Protein AF-A0A377PQY7-F1 (afdb_monomer)

Structure (mmCIF, N/CA/C/O backbone):
data_AF-A0A377PQY7-F1
#
_entry.id   AF-A0A377PQY7-F1
#
loop_
_atom_site.group_PDB
_atom_site.id
_atom_site.type_symbol
_atom_site.label_atom_id
_atom_site.label_alt_id
_atom_site.label_comp_id
_atom_site.label_asym_id
_atom_site.label_entity_id
_atom_site.label_seq_id
_atom_site.pdbx_PDB_ins_code
_atom_site.Cartn_x
_atom_site.Cartn_y
_atom_site.Cartn_z
_atom_site.occupancy
_atom_site.B_iso_or_equiv
_atom_site.auth_seq_id
_atom_site.auth_comp_id
_atom_site.auth_asym_id
_atom_site.auth_atom_id
_atom_site.pdbx_PDB_model_num
ATOM 1 N N . MET A 1 1 ? -10.465 12.042 -0.777 1.00 84.75 1 MET A N 1
ATOM 2 C CA . MET A 1 1 ? -11.017 11.404 0.434 1.00 84.75 1 MET A CA 1
ATOM 3 C C . MET A 1 1 ? -9.992 11.564 1.532 1.00 84.75 1 MET A C 1
ATOM 5 O O . MET A 1 1 ? -8.809 11.532 1.206 1.00 84.75 1 MET A O 1
ATOM 9 N N . GLY A 1 2 ? -10.443 11.742 2.769 1.00 92.31 2 GLY A N 1
ATOM 10 C CA . GLY A 1 2 ? -9.597 11.732 3.960 1.00 92.31 2 GLY A CA 1
ATOM 11 C C . GLY A 1 2 ? -9.591 10.350 4.607 1.00 92.31 2 GLY A C 1
ATOM 12 O O . GLY A 1 2 ? -10.295 9.449 4.139 1.00 92.31 2 GLY A O 1
ATOM 13 N N . ALA A 1 3 ? -8.798 10.180 5.663 1.00 96.44 3 ALA A N 1
ATOM 14 C CA . ALA A 1 3 ? -8.733 8.959 6.463 1.00 96.44 3 ALA A CA 1
ATOM 15 C C . ALA A 1 3 ? -8.461 9.298 7.930 1.00 96.44 3 ALA A C 1
ATOM 17 O O . ALA A 1 3 ? -7.674 10.202 8.208 1.00 96.44 3 ALA A O 1
ATOM 18 N N . GLU A 1 4 ? -9.081 8.564 8.849 1.00 96.69 4 GLU A N 1
ATOM 19 C CA . GLU A 1 4 ? -8.830 8.719 10.291 1.00 96.69 4 GLU A CA 1
ATOM 20 C C . GLU A 1 4 ? -7.625 7.892 10.755 1.00 96.69 4 GLU A C 1
ATOM 22 O O . GLU A 1 4 ? -6.978 8.215 11.752 1.00 96.69 4 GLU A O 1
ATOM 27 N N . GLN A 1 5 ? -7.292 6.821 10.027 1.00 97.25 5 GLN A N 1
ATOM 28 C CA . GLN A 1 5 ? -6.205 5.921 10.392 1.00 97.25 5 GLN A CA 1
ATOM 29 C C . GLN A 1 5 ? -5.196 5.772 9.257 1.00 97.25 5 GLN A C 1
ATOM 31 O O . GLN A 1 5 ? -5.543 5.430 8.128 1.00 97.25 5 GLN A O 1
ATOM 36 N N . PHE A 1 6 ? -3.920 5.972 9.588 1.00 97.44 6 PHE A N 1
ATOM 37 C CA . PHE A 1 6 ? -2.799 5.778 8.675 1.00 97.44 6 PHE A CA 1
ATOM 38 C C . PHE A 1 6 ? -1.776 4.824 9.288 1.00 97.44 6 PHE A C 1
ATOM 40 O O . PHE A 1 6 ? -1.190 5.108 10.332 1.00 97.44 6 PHE A O 1
ATOM 47 N N . THR A 1 7 ? -1.510 3.713 8.605 1.00 97.44 7 THR A N 1
ATOM 48 C CA . THR A 1 7 ? -0.469 2.752 8.987 1.00 97.44 7 THR A CA 1
ATOM 49 C C . THR A 1 7 ? 0.679 2.818 7.986 1.00 97.44 7 THR A C 1
ATOM 51 O O . THR A 1 7 ? 0.520 2.464 6.818 1.00 97.44 7 THR A O 1
ATOM 54 N N . PHE A 1 8 ? 1.862 3.250 8.426 1.00 97.69 8 PHE A N 1
ATOM 55 C CA . PHE A 1 8 ? 3.073 3.166 7.607 1.00 97.69 8 PHE A CA 1
ATOM 56 C C . PHE A 1 8 ? 3.507 1.702 7.450 1.00 97.69 8 PHE A C 1
ATOM 58 O O . PHE A 1 8 ? 3.709 1.013 8.448 1.00 97.69 8 PHE A O 1
ATOM 65 N N . LEU A 1 9 ? 3.672 1.240 6.207 1.00 96.81 9 LEU A N 1
ATOM 66 C CA . LEU A 1 9 ? 4.031 -0.151 5.908 1.00 96.81 9 LEU A CA 1
ATOM 67 C C . LEU A 1 9 ? 5.511 -0.310 5.582 1.00 96.81 9 LEU A C 1
ATOM 69 O O . LEU A 1 9 ? 6.184 -1.174 6.136 1.00 96.81 9 LEU A O 1
ATOM 73 N N . HIS A 1 10 ? 6.024 0.494 4.650 1.00 96.50 10 HIS A N 1
ATOM 74 C CA . HIS A 1 10 ? 7.405 0.360 4.201 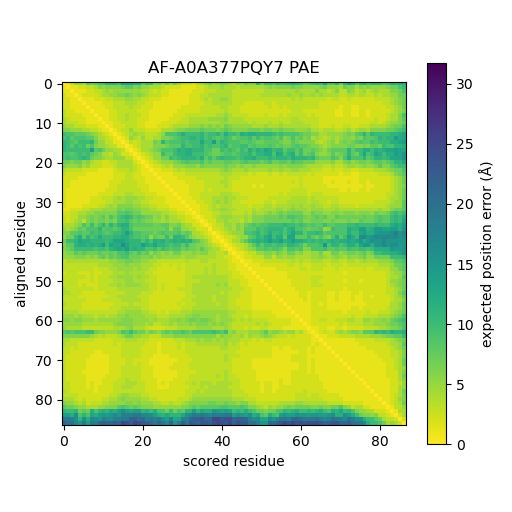1.00 96.50 10 HIS A CA 1
ATOM 75 C C . HIS A 1 10 ? 7.907 1.615 3.492 1.00 96.50 10 HIS A C 1
ATOM 77 O O . HIS A 1 10 ? 7.143 2.424 2.968 1.00 96.50 10 HIS A O 1
ATOM 83 N N . LYS A 1 11 ? 9.233 1.730 3.418 1.00 95.56 11 LYS A N 1
ATOM 84 C CA . LYS A 1 11 ? 9.945 2.667 2.548 1.00 95.56 11 LYS A CA 1
ATOM 85 C C . LYS A 1 11 ? 10.676 1.910 1.445 1.00 95.56 11 LYS A C 1
ATOM 87 O O . LYS A 1 11 ? 11.497 1.052 1.757 1.00 95.56 11 LYS A O 1
ATOM 92 N N . LEU A 1 12 ? 10.386 2.211 0.186 1.00 92.06 12 LEU A N 1
ATOM 93 C CA . LEU A 1 12 ? 11.013 1.589 -0.979 1.00 92.06 12 LEU A CA 1
ATOM 94 C C . LEU A 1 12 ? 11.969 2.563 -1.668 1.00 92.06 12 LEU A C 1
ATOM 96 O O . LEU A 1 12 ? 11.740 3.773 -1.685 1.00 92.06 12 LEU A O 1
ATOM 100 N N . THR A 1 13 ? 13.026 2.025 -2.265 1.00 90.38 13 THR A N 1
ATOM 101 C CA . THR A 1 13 ? 13.879 2.729 -3.226 1.00 90.38 13 THR A CA 1
ATOM 102 C C . THR A 1 13 ? 13.664 2.126 -4.607 1.00 90.38 13 THR A C 1
ATOM 104 O O . THR A 1 13 ? 13.437 0.925 -4.740 1.00 90.38 13 THR A O 1
ATOM 107 N N . MET A 1 14 ? 13.722 2.958 -5.644 1.00 85.94 14 MET A N 1
ATOM 108 C CA . MET A 1 14 ? 13.523 2.517 -7.023 1.00 85.94 14 MET A CA 1
ATOM 109 C C . MET A 1 14 ? 14.819 2.702 -7.798 1.00 85.94 14 MET A C 1
ATOM 111 O O . MET A 1 14 ? 15.330 3.815 -7.845 1.00 85.94 14 MET A O 1
ATOM 115 N N . ALA A 1 15 ? 15.345 1.617 -8.376 1.00 84.81 15 ALA A N 1
ATOM 116 C CA . ALA A 1 15 ? 16.610 1.610 -9.117 1.00 84.81 15 ALA A CA 1
ATOM 117 C C . ALA A 1 15 ? 17.707 2.430 -8.393 1.00 84.81 15 ALA A C 1
ATOM 119 O O . ALA A 1 15 ? 18.121 3.482 -8.882 1.00 84.81 15 ALA A O 1
ATOM 120 N N . PRO A 1 16 ? 18.173 1.970 -7.212 1.00 80.00 16 PRO A N 1
ATOM 121 C CA . PRO A 1 16 ? 19.016 2.758 -6.303 1.00 80.00 16 PRO A CA 1
ATOM 122 C C . PRO A 1 16 ? 20.362 3.175 -6.909 1.00 80.00 16 PRO A C 1
ATOM 124 O O . PRO A 1 16 ? 20.983 4.123 -6.441 1.00 80.00 16 PRO A O 1
ATOM 127 N N . SER A 1 17 ? 20.806 2.488 -7.963 1.00 86.94 17 SER A N 1
ATOM 128 C CA . SER A 1 17 ? 21.987 2.857 -8.749 1.00 86.94 17 SER A CA 1
ATOM 129 C C . SER A 1 17 ? 21.789 4.111 -9.613 1.00 86.94 17 SER A C 1
ATOM 131 O O . SER A 1 17 ? 22.772 4.669 -10.085 1.00 86.94 17 SER A O 1
ATOM 133 N N . TYR A 1 18 ? 20.544 4.548 -9.825 1.00 83.69 18 TYR A N 1
ATOM 134 C CA . TYR A 1 18 ? 20.178 5.664 -10.704 1.00 83.69 18 TYR A CA 1
ATOM 135 C C . TYR A 1 18 ? 19.384 6.758 -9.984 1.00 83.69 18 TYR A C 1
ATOM 137 O O . TYR A 1 18 ? 19.539 7.933 -10.309 1.00 83.69 18 TYR A O 1
ATOM 145 N N . PHE A 1 19 ? 18.557 6.401 -8.997 1.00 84.56 19 PHE A N 1
ATOM 146 C CA . PHE A 1 19 ? 17.719 7.356 -8.276 1.00 84.56 19 PHE A CA 1
ATOM 147 C C . PHE A 1 19 ? 17.936 7.277 -6.765 1.00 84.56 19 PHE A C 1
ATOM 149 O O . PHE A 1 19 ? 17.963 6.203 -6.168 1.00 84.56 19 PHE A O 1
ATOM 156 N N . SER A 1 20 ? 18.007 8.444 -6.125 1.00 85.25 20 SER A N 1
ATOM 157 C CA . SER A 1 20 ? 18.021 8.585 -4.663 1.00 85.25 20 SER A CA 1
ATOM 158 C C . SER A 1 20 ? 16.616 8.698 -4.055 1.00 85.25 20 SER A C 1
ATOM 160 O O . SER A 1 20 ? 16.476 8.793 -2.832 1.00 85.25 20 SER A O 1
ATOM 162 N N . SER A 1 21 ? 15.577 8.692 -4.899 1.00 86.81 21 SER A N 1
ATOM 163 C CA . SER A 1 21 ? 14.189 8.844 -4.468 1.00 86.81 21 SER A CA 1
ATOM 164 C C . SER A 1 21 ? 13.740 7.674 -3.594 1.00 86.81 21 SER A C 1
ATOM 166 O O . SER A 1 21 ? 14.092 6.511 -3.815 1.00 86.81 21 SER A O 1
ATOM 168 N N . ARG A 1 22 ? 12.941 8.011 -2.582 1.00 90.19 22 ARG A N 1
ATOM 169 C CA . ARG A 1 22 ? 12.340 7.078 -1.633 1.00 90.19 22 ARG A CA 1
ATOM 170 C C . ARG A 1 22 ? 10.833 7.240 -1.694 1.00 90.19 22 ARG A C 1
ATOM 172 O O . ARG A 1 22 ? 10.331 8.357 -1.625 1.00 90.19 22 ARG A O 1
ATOM 179 N N . MET A 1 23 ? 10.128 6.123 -1.757 1.00 93.81 23 MET A N 1
ATOM 180 C CA . MET A 1 23 ? 8.677 6.080 -1.685 1.00 93.81 23 MET A CA 1
ATOM 181 C C . MET A 1 23 ? 8.244 5.510 -0.342 1.00 93.81 23 MET A C 1
ATOM 183 O O . MET A 1 23 ? 8.782 4.497 0.097 1.00 93.81 23 MET A O 1
ATOM 187 N N . ASN A 1 24 ? 7.261 6.138 0.294 1.00 96.25 24 ASN A N 1
ATOM 188 C CA . ASN A 1 24 ? 6.609 5.591 1.478 1.00 96.25 24 ASN A CA 1
ATOM 189 C C . ASN A 1 24 ? 5.302 4.920 1.056 1.00 96.25 24 ASN A C 1
ATOM 191 O O . ASN A 1 24 ? 4.531 5.506 0.301 1.00 96.25 24 ASN A O 1
ATOM 195 N N . ILE A 1 25 ? 5.057 3.718 1.562 1.00 96.94 25 ILE A N 1
ATOM 196 C CA . ILE A 1 25 ? 3.783 3.016 1.427 1.00 96.94 25 ILE A CA 1
ATOM 197 C C . ILE A 1 25 ? 3.033 3.174 2.746 1.00 96.94 25 ILE A C 1
ATOM 199 O O . ILE A 1 25 ? 3.559 2.830 3.809 1.00 96.94 25 ILE A O 1
ATOM 203 N N . VAL A 1 26 ? 1.811 3.694 2.665 1.00 97.50 26 VAL A N 1
ATOM 204 C CA . VAL A 1 26 ? 0.917 3.921 3.802 1.00 97.50 26 VAL A CA 1
ATOM 205 C C . VAL A 1 26 ? -0.438 3.299 3.477 1.00 97.50 26 VAL A C 1
ATOM 207 O O . VAL A 1 26 ? -0.964 3.512 2.387 1.00 97.50 26 VAL A O 1
ATOM 210 N N . LEU A 1 27 ? -0.993 2.533 4.413 1.00 97.38 27 LEU A N 1
ATOM 211 C CA . LEU A 1 27 ? -2.376 2.069 4.374 1.00 97.38 27 LEU A CA 1
ATOM 212 C C . LEU A 1 27 ? -3.261 3.109 5.064 1.00 97.38 27 LEU A C 1
ATOM 214 O O . LEU A 1 27 ? -2.989 3.474 6.206 1.00 97.38 27 LEU A O 1
ATOM 218 N N . ALA A 1 28 ? -4.294 3.571 4.368 1.00 97.44 28 ALA A N 1
ATOM 219 C CA . ALA A 1 28 ? -5.291 4.495 4.893 1.00 97.44 28 ALA A CA 1
ATOM 220 C C . ALA A 1 28 ? -6.613 3.750 5.133 1.00 97.44 28 ALA A C 1
ATOM 222 O O . ALA A 1 28 ? -7.100 3.054 4.239 1.00 97.44 28 ALA A O 1
ATOM 223 N N . GLU A 1 29 ? -7.181 3.891 6.326 1.00 96.69 29 GLU A N 1
ATOM 224 C CA . GLU A 1 29 ? -8.399 3.209 6.781 1.00 96.69 29 GLU A CA 1
ATOM 225 C C . GLU A 1 29 ? -9.363 4.229 7.406 1.00 96.69 29 GLU A C 1
ATOM 227 O O . GLU A 1 29 ? -8.979 5.366 7.685 1.00 96.69 29 GLU A O 1
ATOM 232 N N . ASP A 1 30 ? -10.627 3.837 7.593 1.00 96.06 30 ASP A N 1
ATOM 233 C CA . ASP A 1 30 ? -11.694 4.722 8.084 1.00 96.06 30 ASP A CA 1
ATOM 234 C C . ASP A 1 30 ? -11.811 6.006 7.249 1.00 96.06 30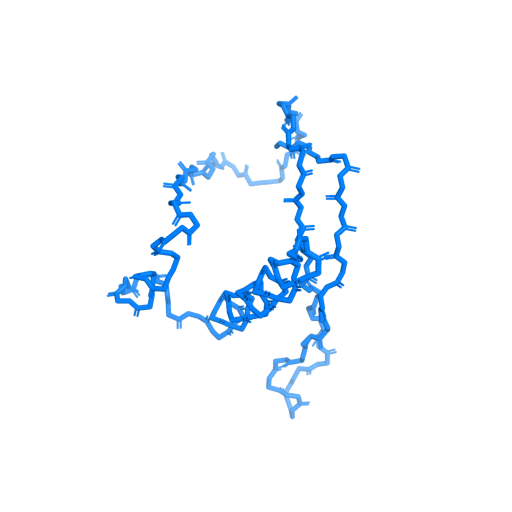 ASP A C 1
ATOM 236 O O . ASP A 1 30 ? -11.684 7.136 7.725 1.00 96.06 30 ASP A O 1
ATOM 240 N N . LEU A 1 31 ? -12.000 5.802 5.942 1.00 95.62 31 LEU A N 1
ATOM 241 C CA . LEU A 1 31 ? -12.021 6.882 4.966 1.00 95.62 31 LEU A CA 1
ATOM 242 C C . LEU A 1 31 ? -13.314 7.698 5.050 1.00 95.62 31 LEU A C 1
ATOM 244 O O . LEU A 1 31 ? -14.410 7.135 5.087 1.00 95.62 31 LEU A O 1
ATOM 248 N N . PHE A 1 32 ? -13.195 9.020 4.943 1.00 94.38 32 PHE A N 1
ATOM 249 C CA . PHE A 1 32 ? -14.333 9.939 4.888 1.00 94.38 32 PHE A CA 1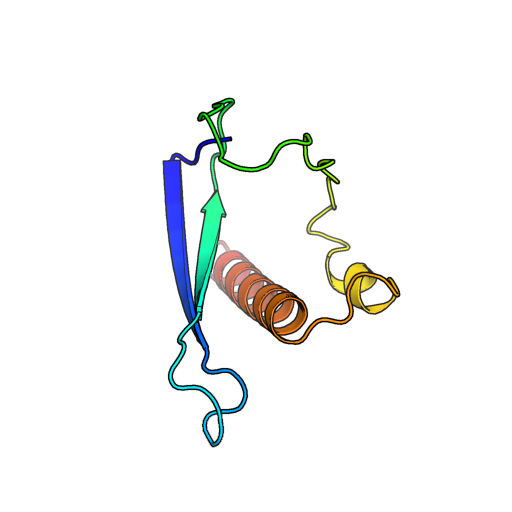
ATOM 250 C C . PHE A 1 32 ? -14.323 10.806 3.616 1.00 94.38 32 PHE A C 1
ATOM 252 O O . PHE A 1 32 ? -13.274 11.006 2.983 1.00 94.38 32 PHE A O 1
ATOM 259 N N . PRO A 1 33 ? -15.494 11.310 3.176 1.00 92.44 33 PRO A N 1
ATOM 260 C CA . PRO A 1 33 ? -15.569 12.214 2.039 1.00 92.44 33 PRO A CA 1
ATOM 261 C C . PRO A 1 33 ? -14.823 13.511 2.342 1.00 92.44 33 PRO A C 1
ATOM 263 O O . PRO A 1 33 ? -15.190 14.272 3.227 1.00 92.44 33 PRO A O 1
ATOM 266 N N . GLU A 1 34 ? -13.785 13.769 1.564 1.00 90.50 34 GLU A N 1
ATOM 267 C CA . GLU A 1 34 ? -13.008 14.999 1.621 1.00 90.50 34 GLU A CA 1
ATOM 268 C C . GLU A 1 34 ? -12.417 15.224 0.236 1.00 90.50 34 GLU A C 1
ATOM 270 O O . GLU A 1 34 ? -11.961 14.272 -0.415 1.00 90.50 34 GLU A O 1
ATOM 275 N N . ARG A 1 35 ? -12.438 16.468 -0.230 1.00 85.12 35 ARG A N 1
ATOM 276 C CA . ARG A 1 35 ? -11.819 16.865 -1.489 1.00 85.12 35 ARG A CA 1
ATOM 277 C C . ARG A 1 35 ? -10.946 18.075 -1.220 1.00 85.12 35 ARG A C 1
ATOM 279 O O . ARG A 1 35 ? -11.449 19.108 -0.795 1.00 85.12 35 ARG A O 1
ATOM 286 N N . LEU A 1 36 ? -9.661 17.917 -1.495 1.00 87.62 36 LEU A N 1
ATOM 287 C CA . LEU A 1 36 ? -8.703 19.009 -1.516 1.00 87.62 36 LEU A CA 1
ATOM 288 C C . LEU A 1 36 ? -8.492 19.442 -2.966 1.00 87.62 36 LEU A C 1
ATOM 290 O O . LEU A 1 36 ? -8.703 18.654 -3.896 1.00 87.62 36 LEU A O 1
ATOM 294 N N . GLU A 1 37 ? -8.127 20.704 -3.148 1.00 88.44 37 GLU A N 1
ATOM 295 C CA . GLU A 1 37 ? -7.684 21.210 -4.441 1.00 88.44 37 GLU A CA 1
ATOM 296 C C . GLU A 1 37 ? -6.358 20.526 -4.791 1.00 88.44 37 GLU A C 1
ATOM 298 O O . GLU A 1 37 ? -5.433 20.498 -3.979 1.00 88.44 37 GLU A O 1
ATOM 303 N N . GLY A 1 38 ? -6.318 19.883 -5.955 1.00 85.00 38 GLY A N 1
ATOM 304 C CA . GLY A 1 38 ? -5.122 19.244 -6.489 1.00 85.00 38 GLY A CA 1
ATOM 305 C C . GLY A 1 38 ? -4.668 19.970 -7.746 1.00 85.00 38 GLY A C 1
ATOM 306 O O . GLY A 1 38 ? -5.475 20.623 -8.403 1.00 85.00 38 GLY A O 1
ATOM 307 N N . ASP A 1 39 ? -3.393 19.815 -8.086 1.00 88.19 39 ASP A N 1
ATOM 308 C CA . ASP A 1 39 ? -2.792 20.458 -9.261 1.00 88.19 39 ASP A CA 1
ATOM 309 C C . ASP A 1 39 ? -3.180 19.777 -10.588 1.00 88.19 39 ASP A C 1
ATOM 311 O O . ASP A 1 39 ? -2.952 20.328 -11.665 1.00 88.19 39 ASP A O 1
ATOM 315 N N . GLU A 1 40 ? -3.754 18.570 -10.524 1.00 85.56 40 GLU A N 1
ATOM 316 C CA . GLU A 1 40 ? -4.149 17.807 -11.708 1.00 85.56 40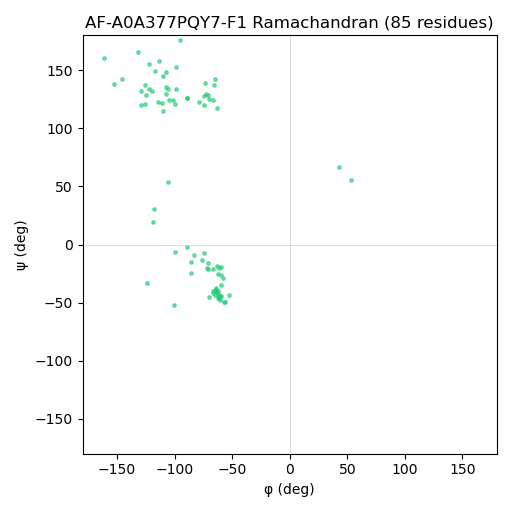 GLU A CA 1
ATOM 317 C C . GLU A 1 40 ? -5.365 18.448 -12.404 1.00 85.56 40 GLU A C 1
ATOM 319 O O . GLU A 1 40 ? -6.395 18.688 -11.762 1.00 85.56 40 GLU A O 1
ATOM 324 N N . PRO A 1 41 ? -5.294 18.689 -13.727 1.00 82.06 41 PRO A N 1
ATOM 325 C CA . PRO A 1 41 ? -6.363 19.343 -14.479 1.00 82.06 41 PRO A CA 1
ATOM 326 C C . PRO A 1 41 ? -7.609 18.457 -14.647 1.00 82.06 41 PRO A C 1
ATOM 328 O O . PRO A 1 41 ? -8.702 18.970 -14.894 1.00 82.06 41 PRO A O 1
ATOM 331 N N . GLU A 1 42 ? -7.462 17.135 -14.510 1.00 83.69 42 GLU A N 1
ATOM 332 C CA . GLU A 1 42 ? -8.525 16.148 -14.706 1.00 83.69 42 GLU A CA 1
ATOM 333 C C . GLU A 1 42 ? -8.842 15.372 -13.418 1.00 83.69 42 GLU A C 1
ATOM 335 O O . GLU A 1 42 ? -7.985 15.131 -12.568 1.00 83.69 42 GLU A O 1
ATOM 340 N N . GLN A 1 43 ? -10.101 14.946 -13.266 1.00 81.19 43 GLN A N 1
ATOM 341 C CA . GLN A 1 43 ? -10.501 14.095 -12.143 1.00 81.19 43 GLN A CA 1
ATOM 342 C C . GLN A 1 43 ? -10.091 12.646 -12.397 1.00 81.19 43 GLN A C 1
ATOM 344 O O . GLN A 1 43 ? -10.537 12.023 -13.359 1.00 81.19 43 GLN A O 1
ATOM 349 N N . MET A 1 44 ? -9.300 12.088 -11.485 1.00 83.31 44 MET A N 1
ATOM 350 C CA . MET A 1 44 ? -8.848 10.705 -11.577 1.00 83.31 44 MET A CA 1
ATOM 351 C C . MET A 1 44 ? -9.994 9.732 -11.228 1.00 83.31 44 MET A C 1
ATOM 353 O O . MET A 1 44 ? -10.624 9.891 -10.174 1.00 83.31 44 MET A O 1
ATOM 357 N N . PRO A 1 45 ? -10.303 8.734 -12.079 1.00 87.69 45 PRO A N 1
ATOM 358 C CA . PRO A 1 45 ? -11.381 7.788 -11.818 1.00 87.69 45 PRO A CA 1
ATOM 359 C C . PRO A 1 45 ? -11.061 6.912 -10.602 1.00 87.69 45 PRO A C 1
ATOM 361 O O . PRO A 1 45 ? -9.948 6.416 -10.442 1.00 87.69 45 PRO A O 1
ATOM 364 N N . VAL A 1 46 ? -12.063 6.693 -9.747 1.00 88.69 46 VAL A N 1
ATOM 365 C CA . VAL A 1 46 ? -11.936 5.840 -8.559 1.00 88.69 46 VAL A CA 1
ATOM 366 C C . VAL A 1 46 ? -12.520 4.464 -8.852 1.00 88.69 46 VAL A C 1
ATOM 368 O O . VAL A 1 46 ? -13.714 4.336 -9.123 1.00 88.69 46 VAL A O 1
ATOM 371 N N . VAL A 1 47 ? -11.695 3.425 -8.725 1.00 92.38 47 VAL A N 1
ATOM 372 C CA . VAL A 1 47 ? -12.114 2.023 -8.842 1.00 92.38 47 VAL A CA 1
ATOM 373 C C . VAL A 1 47 ? -12.157 1.395 -7.453 1.00 92.38 47 VAL A C 1
ATOM 375 O O . VAL A 1 47 ? -11.172 1.415 -6.716 1.00 92.38 47 VAL A O 1
ATOM 378 N N . ARG A 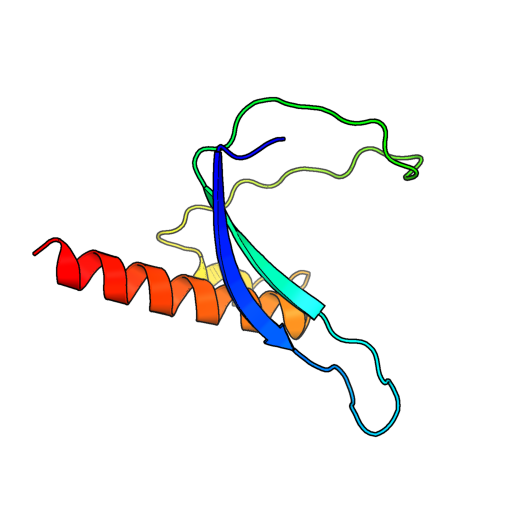1 48 ? -13.308 0.831 -7.073 1.00 94.12 48 ARG A N 1
ATOM 379 C CA . ARG A 1 48 ? -13.441 0.058 -5.830 1.00 94.12 48 ARG A CA 1
ATOM 380 C C . ARG A 1 48 ? -13.105 -1.402 -6.102 1.00 94.12 48 ARG A C 1
ATOM 382 O O . ARG A 1 48 ? -13.741 -2.020 -6.951 1.00 94.12 48 ARG A O 1
ATOM 389 N N . TRP A 1 49 ? -12.172 -1.957 -5.334 1.00 96.06 49 TRP A N 1
ATOM 390 C CA . TRP A 1 49 ? -11.776 -3.359 -5.442 1.00 96.06 49 TRP A CA 1
ATOM 391 C C . TRP A 1 49 ? -12.024 -4.113 -4.128 1.00 96.06 49 TRP A C 1
ATOM 393 O O . TRP A 1 49 ? -11.652 -3.615 -3.063 1.00 96.06 49 TRP A O 1
ATOM 403 N N . PRO A 1 50 ? -12.653 -5.299 -4.152 1.00 96.50 50 PRO A N 1
ATOM 404 C CA . PRO A 1 50 ? -12.896 -6.064 -2.935 1.00 96.50 50 PRO A CA 1
ATOM 405 C C . PRO A 1 50 ? -11.605 -6.685 -2.388 1.00 96.50 50 PRO A C 1
ATOM 407 O O . PRO A 1 50 ? -10.902 -7.405 -3.094 1.00 96.50 50 PRO A O 1
ATOM 410 N N . ILE A 1 51 ? -11.351 -6.479 -1.092 1.00 95.62 51 ILE A N 1
ATOM 411 C CA . ILE A 1 51 ? -10.178 -7.001 -0.361 1.00 95.62 51 ILE A CA 1
ATOM 412 C C . ILE A 1 51 ? -10.033 -8.519 -0.533 1.00 95.62 51 ILE A C 1
ATOM 414 O O . ILE A 1 51 ? -8.943 -9.004 -0.818 1.00 95.62 51 ILE A O 1
ATOM 418 N N . ALA A 1 52 ? -11.139 -9.267 -0.448 1.00 96.44 52 ALA A N 1
ATOM 419 C CA . ALA A 1 52 ? -11.146 -10.725 -0.606 1.00 96.44 52 ALA A CA 1
ATOM 420 C C . ALA A 1 52 ? -10.637 -11.211 -1.978 1.00 96.44 52 ALA A C 1
ATOM 422 O O . ALA A 1 52 ? -10.247 -12.366 -2.106 1.00 96.44 52 ALA A O 1
ATOM 423 N N . ARG A 1 53 ? -10.627 -10.338 -2.993 1.00 97.31 53 ARG A N 1
ATOM 424 C CA . ARG A 1 53 ? -10.142 -10.628 -4.348 1.00 97.31 53 ARG A CA 1
ATOM 425 C C . ARG A 1 53 ? -8.968 -9.739 -4.746 1.00 97.31 53 ARG A C 1
ATOM 427 O O . ARG A 1 53 ? -8.691 -9.575 -5.926 1.00 97.31 53 ARG A O 1
ATOM 434 N N . MET A 1 54 ? -8.273 -9.123 -3.789 1.00 96.94 54 MET A N 1
ATOM 435 C CA . MET A 1 54 ? -7.213 -8.154 -4.100 1.00 96.94 54 MET A CA 1
ATOM 436 C C . MET A 1 54 ? -6.096 -8.738 -4.972 1.00 96.94 54 MET A C 1
ATOM 438 O O . MET A 1 54 ? -5.498 -8.015 -5.757 1.00 96.94 54 MET A O 1
ATOM 442 N N . MET A 1 55 ? -5.842 -10.046 -4.874 1.00 97.38 55 MET A N 1
ATOM 443 C CA . MET A 1 55 ? -4.790 -10.701 -5.651 1.00 97.38 55 MET A CA 1
ATOM 444 C C . MET A 1 55 ? -5.124 -10.831 -7.140 1.00 97.38 55 MET A C 1
ATOM 446 O O . MET A 1 55 ? -4.197 -10.932 -7.935 1.00 97.38 55 MET A O 1
ATOM 450 N N . GLU A 1 56 ? -6.404 -10.750 -7.521 1.00 97.50 56 GLU A N 1
ATOM 451 C CA . GLU A 1 56 ? -6.834 -10.711 -8.930 1.00 97.50 56 GLU A CA 1
ATOM 452 C C . GLU A 1 56 ? -6.307 -9.456 -9.653 1.00 97.50 56 GLU A C 1
ATOM 454 O O . GLU A 1 56 ? -6.207 -9.456 -10.874 1.00 97.50 56 GLU A O 1
ATOM 459 N N . LEU A 1 57 ? -5.890 -8.407 -8.924 1.00 96.94 57 LEU A N 1
ATOM 460 C CA . LEU A 1 57 ? -5.228 -7.242 -9.525 1.00 96.94 57 LEU A CA 1
ATOM 461 C C . LEU A 1 57 ? -3.933 -7.617 -10.258 1.00 96.94 57 LEU A C 1
ATOM 463 O O . LEU A 1 57 ? -3.555 -6.923 -11.187 1.00 96.94 57 LEU A O 1
ATOM 467 N N . LEU A 1 58 ? -3.253 -8.708 -9.889 1.00 96.81 58 LEU A N 1
ATOM 468 C CA . LEU A 1 58 ? -2.038 -9.138 -10.595 1.00 96.81 58 LEU A CA 1
ATOM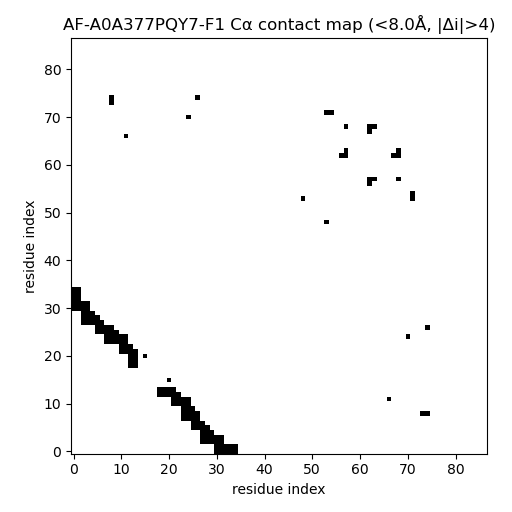 469 C C . LEU A 1 58 ? -2.305 -9.592 -12.038 1.00 96.81 58 LEU A C 1
ATOM 471 O O . LEU A 1 58 ? -1.381 -9.598 -12.855 1.00 96.81 58 LEU A O 1
ATOM 475 N N . ASP A 1 59 ? -3.549 -9.958 -12.347 1.00 95.88 59 ASP A N 1
ATOM 476 C CA . ASP A 1 59 ? -3.964 -10.368 -13.687 1.00 95.88 59 ASP A CA 1
ATOM 477 C C . ASP A 1 59 ? -4.355 -9.164 -14.564 1.00 95.88 59 ASP A C 1
ATOM 479 O O . ASP A 1 59 ? -4.406 -9.283 -15.792 1.00 95.88 59 ASP A O 1
ATOM 483 N N . ASP A 1 60 ? -4.577 -7.992 -13.958 1.00 94.94 60 ASP A N 1
ATOM 484 C CA . ASP A 1 60 ? -4.912 -6.759 -14.663 1.00 94.94 60 ASP A CA 1
ATOM 485 C C . ASP A 1 60 ? -3.663 -6.187 -15.369 1.00 94.94 60 ASP A C 1
ATOM 487 O O . ASP A 1 60 ? -2.648 -5.893 -14.723 1.00 94.94 60 ASP A O 1
ATOM 491 N N . PRO A 1 61 ? -3.684 -6.026 -16.707 1.00 91.00 61 PRO A N 1
ATOM 492 C CA . PRO A 1 61 ? -2.547 -5.494 -17.444 1.00 91.00 61 PRO A CA 1
ATOM 493 C C . PRO A 1 61 ? -2.165 -4.059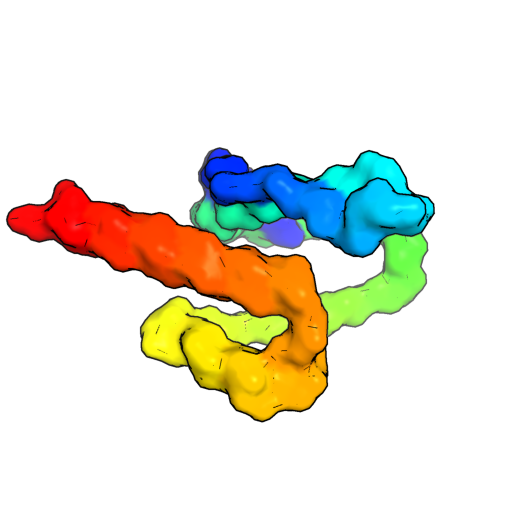 -17.068 1.00 91.00 61 PRO A C 1
ATOM 495 O O . PRO A 1 61 ? -0.988 -3.716 -17.211 1.00 91.00 61 PRO A O 1
ATOM 498 N N . ASP A 1 62 ? -3.104 -3.266 -16.556 1.00 92.19 62 ASP A N 1
ATOM 499 C CA . ASP A 1 62 ? -2.866 -1.891 -16.116 1.00 92.19 62 ASP A CA 1
ATOM 500 C C . ASP A 1 62 ? -2.291 -1.837 -14.684 1.00 92.19 62 ASP A C 1
ATOM 502 O O . ASP A 1 62 ? -1.785 -0.804 -14.241 1.00 92.19 62 ASP A O 1
ATOM 506 N N . PHE A 1 63 ? -2.257 -2.970 -13.972 1.00 93.00 63 PHE A N 1
ATOM 507 C CA . PHE A 1 63 ? -1.703 -3.116 -12.622 1.00 93.00 63 PHE A CA 1
ATOM 508 C C . PHE A 1 63 ? -0.342 -3.845 -12.631 1.00 93.00 63 PHE A C 1
ATOM 510 O O . PHE A 1 63 ? -0.110 -4.836 -11.943 1.00 93.00 63 PHE A O 1
ATOM 517 N N . ARG A 1 64 ? 0.618 -3.357 -13.427 1.00 84.75 64 ARG A N 1
ATOM 518 C CA . ARG A 1 64 ? 1.935 -4.016 -13.621 1.00 84.75 64 ARG A CA 1
ATOM 519 C C . ARG A 1 64 ? 3.136 -3.199 -13.165 1.00 84.75 64 ARG A C 1
ATOM 521 O O . ARG A 1 64 ? 4.233 -3.307 -13.709 1.00 84.75 64 ARG A O 1
ATOM 528 N N . GLU A 1 65 ? 2.939 -2.371 -12.153 1.00 91.94 65 GLU A N 1
ATOM 529 C CA . GLU A 1 65 ? 3.973 -1.479 -11.645 1.00 91.94 65 GLU A CA 1
ATOM 530 C C . GLU A 1 65 ? 4.525 -1.986 -10.298 1.00 91.94 65 GLU A C 1
ATOM 532 O O . GLU A 1 65 ? 3.776 -2.382 -9.404 1.00 91.94 65 GLU A O 1
ATOM 537 N N . ALA A 1 66 ? 5.856 -2.001 -10.153 1.00 92.31 66 ALA A N 1
ATOM 538 C CA . ALA A 1 66 ? 6.548 -2.640 -9.033 1.00 92.31 66 ALA A CA 1
ATOM 539 C C . ALA A 1 66 ? 6.155 -2.079 -7.655 1.00 92.31 66 ALA A C 1
ATOM 541 O O . ALA A 1 66 ? 6.087 -2.837 -6.684 1.00 92.31 66 ALA A O 1
ATOM 542 N N . ARG A 1 67 ? 5.882 -0.774 -7.547 1.00 94.00 67 ARG A N 1
ATOM 543 C CA . ARG A 1 67 ? 5.452 -0.127 -6.300 1.00 94.00 67 ARG A CA 1
ATOM 544 C C . ARG A 1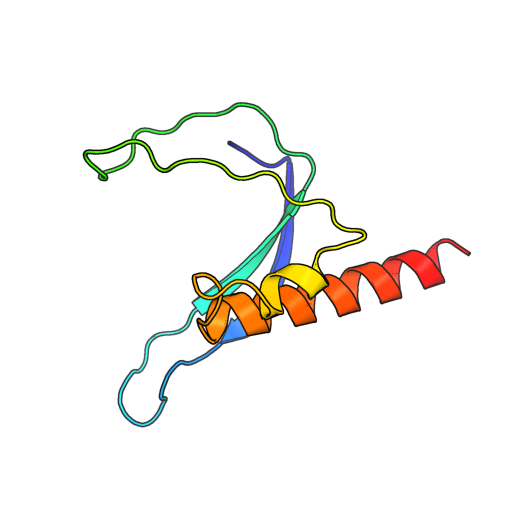 67 ? 4.033 -0.568 -5.943 1.00 94.00 67 ARG A C 1
ATOM 546 O O . ARG A 1 67 ? 3.810 -0.952 -4.796 1.00 94.00 67 ARG A O 1
ATOM 553 N N . SER A 1 68 ? 3.117 -0.596 -6.914 1.00 95.25 68 SER A N 1
ATOM 554 C CA . SER A 1 68 ? 1.740 -1.085 -6.722 1.00 95.25 68 SER A CA 1
ATOM 555 C C . SER A 1 68 ? 1.704 -2.557 -6.305 1.00 95.25 68 SER A C 1
ATOM 557 O O . SER A 1 68 ? 1.036 -2.909 -5.332 1.00 95.25 68 SER A O 1
ATOM 559 N N . VAL A 1 69 ? 2.490 -3.412 -6.968 1.00 96.44 69 VAL A N 1
ATOM 560 C CA . VAL A 1 69 ? 2.623 -4.832 -6.605 1.00 96.44 69 VAL A CA 1
ATOM 561 C C . VAL A 1 69 ? 3.205 -4.982 -5.197 1.00 96.44 69 VAL A C 1
ATOM 563 O O . VAL A 1 69 ? 2.661 -5.722 -4.381 1.00 96.44 69 VAL A O 1
ATOM 566 N N . SER A 1 70 ? 4.265 -4.239 -4.866 1.00 96.62 70 SER A N 1
ATOM 567 C CA . SER A 1 70 ? 4.859 -4.275 -3.521 1.00 96.62 70 SER A CA 1
ATOM 568 C C . SER A 1 70 ? 3.850 -3.871 -2.443 1.00 96.62 70 SER A C 1
ATOM 570 O O . SER A 1 70 ? 3.745 -4.541 -1.417 1.00 96.62 70 SER A O 1
ATOM 572 N N . ALA A 1 71 ? 3.076 -2.806 -2.678 1.00 97.38 71 ALA A N 1
ATOM 573 C CA . ALA A 1 71 ? 2.039 -2.355 -1.755 1.00 97.38 71 ALA A CA 1
ATOM 574 C C . ALA A 1 71 ? 0.944 -3.413 -1.554 1.00 97.38 71 ALA A C 1
ATOM 576 O O . ALA A 1 71 ? 0.559 -3.669 -0.414 1.00 97.38 71 ALA A O 1
ATOM 577 N N . LEU A 1 72 ? 0.496 -4.069 -2.631 1.00 97.75 72 LEU A N 1
ATOM 578 C CA . LEU A 1 72 ? -0.516 -5.127 -2.573 1.00 97.75 72 LEU A CA 1
ATOM 579 C C . LEU A 1 72 ? -0.088 -6.270 -1.641 1.00 97.75 72 LEU A C 1
ATOM 581 O O . LEU A 1 72 ? -0.840 -6.662 -0.749 1.00 97.75 72 LEU A O 1
ATOM 585 N N . PHE A 1 73 ? 1.139 -6.770 -1.807 1.00 97.75 73 PHE A N 1
ATOM 586 C CA . PHE A 1 73 ? 1.661 -7.846 -0.963 1.00 97.75 73 PHE A CA 1
ATOM 587 C C . PHE A 1 73 ? 1.863 -7.402 0.493 1.00 97.75 73 PHE A C 1
ATOM 589 O O . PHE A 1 73 ? 1.489 -8.141 1.399 1.00 97.75 73 PHE A O 1
ATOM 596 N N . LEU A 1 74 ? 2.386 -6.195 0.739 1.00 97.88 74 LEU A N 1
ATOM 597 C CA . LEU A 1 74 ? 2.563 -5.669 2.102 1.00 97.88 74 LEU A CA 1
ATOM 598 C C . LEU A 1 74 ? 1.230 -5.546 2.853 1.00 97.88 74 LEU A C 1
ATOM 600 O O . LEU A 1 74 ? 1.137 -5.936 4.017 1.00 97.88 74 LEU A O 1
ATOM 604 N N . VAL A 1 75 ? 0.191 -5.032 2.187 1.00 97.81 75 VAL A N 1
ATOM 605 C CA . VAL A 1 75 ? -1.154 -4.926 2.770 1.00 97.81 75 VAL A CA 1
ATOM 606 C C . VAL A 1 75 ? -1.731 -6.312 3.044 1.00 97.81 75 VAL A C 1
ATOM 608 O O . VAL A 1 75 ? -2.277 -6.532 4.123 1.00 97.81 75 VAL A O 1
ATOM 611 N N . ARG A 1 76 ? -1.578 -7.268 2.118 1.00 97.44 76 ARG A N 1
ATOM 612 C CA . ARG A 1 76 ? -2.051 -8.644 2.316 1.00 97.44 76 ARG A CA 1
ATOM 613 C C . ARG A 1 76 ? -1.461 -9.276 3.576 1.00 97.44 76 ARG A C 1
ATOM 615 O O . ARG A 1 76 ? -2.213 -9.824 4.379 1.00 97.44 76 ARG A O 1
ATOM 622 N N . GLU A 1 77 ? -0.143 -9.190 3.755 1.00 97.38 77 GLU A N 1
ATOM 623 C CA . GLU A 1 77 ? 0.532 -9.761 4.929 1.00 97.38 77 GLU A CA 1
ATOM 624 C C . GLU A 1 77 ? 0.065 -9.093 6.229 1.00 97.38 77 GLU A C 1
ATOM 626 O O . GLU A 1 77 ? -0.214 -9.781 7.213 1.00 97.38 77 GLU A O 1
ATOM 631 N N . LEU A 1 78 ? -0.106 -7.765 6.231 1.00 96.88 78 LEU A N 1
ATOM 632 C CA . LEU A 1 78 ? -0.639 -7.048 7.391 1.00 96.88 78 LEU A CA 1
ATOM 633 C C . LEU A 1 78 ? -2.051 -7.526 7.756 1.00 96.88 78 LEU A C 1
ATOM 635 O O . LEU A 1 78 ? -2.335 -7.780 8.927 1.00 96.88 78 LEU A O 1
ATOM 639 N N . LEU A 1 79 ? -2.943 -7.637 6.770 1.00 95.56 79 LEU A N 1
ATOM 640 C CA . LEU A 1 79 ? -4.323 -8.064 6.998 1.00 95.56 79 LEU A CA 1
ATOM 641 C C . LEU A 1 79 ? -4.391 -9.513 7.495 1.00 95.56 79 LEU A C 1
ATOM 643 O O . LEU A 1 79 ? -5.169 -9.805 8.402 1.00 95.56 79 LEU A O 1
ATOM 647 N N . ALA A 1 80 ? -3.545 -10.398 6.962 1.00 95.44 80 ALA A N 1
ATOM 648 C CA . ALA A 1 80 ? -3.429 -11.770 7.444 1.00 95.44 80 ALA A CA 1
ATOM 649 C C . ALA A 1 80 ? -2.971 -11.817 8.912 1.00 95.44 80 ALA A C 1
ATOM 651 O O . ALA A 1 80 ? -3.590 -12.500 9.727 1.00 95.44 80 ALA A O 1
ATOM 652 N N . ALA A 1 81 ? -1.949 -11.038 9.280 1.00 95.19 81 ALA A N 1
ATOM 653 C CA . ALA A 1 81 ? -1.470 -10.958 10.660 1.00 95.19 81 ALA A CA 1
ATOM 654 C C . ALA A 1 81 ? -2.541 -10.417 11.626 1.00 95.19 81 ALA A C 1
ATOM 656 O O . ALA A 1 81 ? -2.704 -10.933 12.732 1.00 95.19 81 ALA A O 1
ATOM 657 N N . ARG A 1 82 ? -3.314 -9.406 11.203 1.00 93.81 82 ARG A N 1
ATOM 658 C CA . ARG A 1 82 ? -4.434 -8.866 11.992 1.00 93.81 82 ARG A CA 1
ATOM 659 C C . ARG A 1 82 ? -5.545 -9.899 12.195 1.00 93.81 82 ARG A C 1
ATOM 661 O O . ARG A 1 82 ? -6.079 -9.974 13.293 1.00 93.81 82 ARG A O 1
ATOM 668 N N . ALA A 1 83 ? -5.867 -10.709 11.186 1.00 89.06 83 ALA A N 1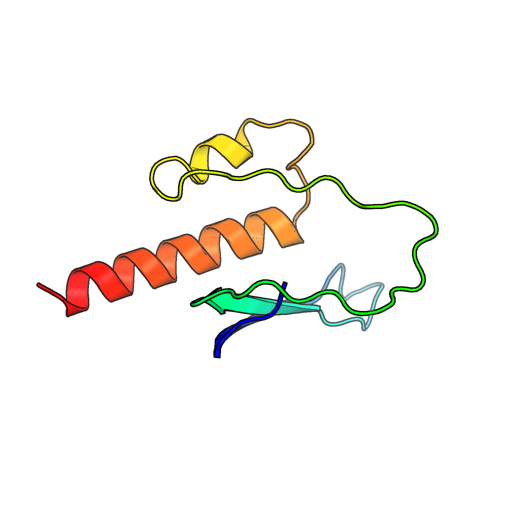
ATOM 669 C CA . ALA A 1 83 ? -6.896 -11.745 11.300 1.00 89.06 83 ALA A CA 1
ATOM 670 C C . ALA A 1 83 ? -6.532 -12.831 12.330 1.00 89.06 83 ALA A C 1
ATOM 672 O O . ALA A 1 83 ? -7.398 -13.285 13.077 1.00 89.06 83 ALA A O 1
ATOM 673 N N . VAL A 1 84 ? -5.249 -13.202 12.411 1.00 84.25 84 VAL A N 1
ATOM 674 C CA . VAL A 1 84 ? -4.750 -14.166 13.408 1.00 84.25 84 VAL A CA 1
ATOM 675 C C . VAL A 1 84 ? -4.857 -13.610 14.829 1.00 84.25 84 VAL A C 1
ATOM 677 O O . VAL A 1 84 ? -5.261 -14.333 15.727 1.00 84.25 84 VAL A O 1
ATOM 680 N N . ASN A 1 85 ? -4.560 -12.326 15.036 1.00 73.25 85 ASN A N 1
ATOM 681 C CA . ASN A 1 85 ? -4.595 -11.696 16.364 1.00 73.25 85 ASN A CA 1
ATOM 682 C C . ASN A 1 85 ? -6.010 -11.414 16.903 1.00 73.25 85 ASN A C 1
ATOM 684 O O . ASN A 1 85 ? -6.149 -10.964 18.039 1.00 73.25 85 ASN A O 1
ATOM 688 N N . VAL A 1 86 ? -7.045 -11.615 16.084 1.00 64.62 86 VAL A N 1
ATOM 689 C CA . VAL A 1 86 ? -8.458 -11.437 16.465 1.00 64.62 86 VAL A CA 1
ATOM 690 C C . VAL A 1 86 ? -9.126 -12.787 16.793 1.00 64.62 86 VAL A C 1
ATOM 692 O O . VAL A 1 86 ? -10.261 -12.802 17.265 1.00 64.62 86 VAL A O 1
ATOM 695 N N . SER A 1 87 ? -8.424 -13.908 16.573 1.00 52.34 87 SER A N 1
ATOM 696 C CA . SER A 1 87 ? -8.869 -15.277 16.892 1.00 52.34 87 SER A CA 1
ATOM 697 C C . SER A 1 87 ? -8.319 -15.751 18.235 1.00 52.34 87 SER A C 1
ATOM 699 O O . SER A 1 87 ? -9.048 -16.500 18.922 1.00 52.34 87 SER A O 1
#

Radius of gyration: 15.29 Å; Cα contacts (8 Å, |Δi|>4): 74; chains: 1; bounding box: 38×36×34 Å

pLDDT: mean 91.58, std 7.49, range [52.34, 97.88]

Solvent-accessible surface area (backbone atoms only — not comparable to full-atom values): 5753 Å² total; per-residue (Å²): 96,45,58,81,40,76,46,82,74,50,77,47,68,55,65,70,95,82,34,90,58,72,46,78,43,66,50,73,39,72,68,42,95,43,85,78,94,66,93,66,94,66,85,80,84,85,83,90,76,60,73,96,53,53,73,58,45,70,74,38,82,89,54,76,46,72,67,62,52,50,49,53,53,52,51,51,55,53,53,54,54,54,57,59,76,75,108

InterPro domains:
  IPR015797 NUDIX hydrolase-like domain superfamily [SSF55811] (3-78)

Nearest PDB structures (foldseek):
  1vhz-assembly1_B  TM=9.904E-01  e=4.384E-08  Escherichia coli
  5c7q-assembly1_B  TM=8.357E-01  e=4.130E-01  Bdellovibrio bacteriovorus HD100
  9dre-assembly2_C  TM=6.911E-01  e=3.180E+00  Klebsiella pneumoniae

Secondary structure (DSSP, 8-state):
-EEEEEEEEEEEESSTTT---EEEEEEEEEEE------S-SSPPPP----GGGGGGGGG-TT---HHHHHHHHHHHHHHHHHHHTT-

Organism: Hafnia alvei (NCBI:txid569)

Sequence (87 aa):
MGAEQFTFLHKLTMAPSYFSSRMNIVLAEDLFPERLEGDEPEQMPVVRWPIARMMELLDDPDFREARSVSALFLVRELLAARAVNVS

Foldseek 3Di:
DAAPDKDWQDKDDDPVVVDPDIDTAIDGPRDDDDDDDDPDPDDDDDDDDDLVCLVCLVVPPVQPDPVSVVNSVSVVVVVVVVVVVVD

Mean predicted aligned error: 4.61 Å